Protein AF-A0A955JPD9-F1 (afdb_monomer)

Nearest PDB structures (foldseek):
  2h80-assembly1_A  TM=4.655E-01  e=6.344E+00  Homo sapiens

pLDD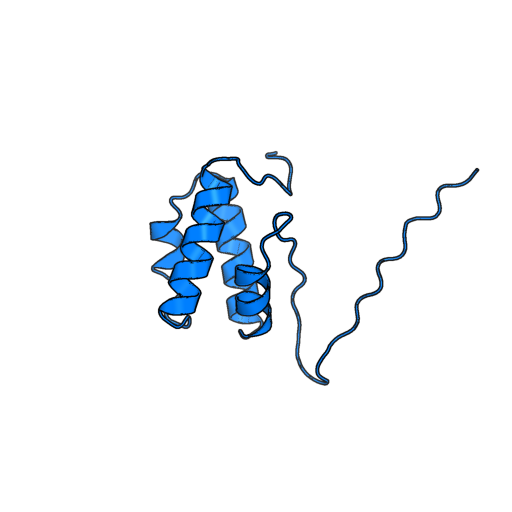T: mean 80.96, std 14.02, range [41.28, 94.62]

Sequence (95 aa):
MTDNPELLYVRARDNGRTYIGAAFCPGDQAIRMVYEDVDADVQLRIGDARRDVQQGADPQAVISDMNRLRHTQRRVLGEYLANIAAGNCLVYPVQ

Secondary structure (DSSP, 8-state):
------------SSTT---------TT-HHHHHHHHHS-HHHHHHHHHHHHHHHTT--HHHHHHT-TTS-HHHHHHHHHHHHHHHTTS--SS---

Structure (mmCIF, N/CA/C/O backbone):
data_AF-A0A955JPD9-F1
#
_entry.id   AF-A0A955JPD9-F1
#
loop_
_atom_site.group_PDB
_atom_site.id
_atom_site.type_symbol
_atom_site.label_atom_id
_atom_site.label_alt_id
_atom_site.label_comp_id
_atom_site.label_asym_id
_atom_site.label_entity_id
_atom_site.label_seq_id
_atom_site.pdbx_PDB_ins_code
_atom_site.Cartn_x
_atom_site.Cartn_y
_atom_site.Cartn_z
_atom_site.occupancy
_atom_site.B_iso_or_equiv
_atom_site.auth_seq_id
_atom_site.auth_comp_id
_atom_site.auth_asym_id
_atom_site.auth_atom_id
_atom_site.pdbx_PDB_model_num
ATOM 1 N N . MET A 1 1 ? -15.675 -32.869 14.895 1.00 41.28 1 MET A N 1
ATOM 2 C CA . MET A 1 1 ? -15.196 -32.545 13.538 1.00 41.28 1 MET A CA 1
ATOM 3 C C . MET A 1 1 ? -13.972 -31.685 13.740 1.00 41.28 1 MET A C 1
ATOM 5 O O . MET A 1 1 ? -14.084 -30.656 14.382 1.00 41.28 1 MET A O 1
ATOM 9 N N . THR A 1 2 ? -12.805 -32.202 13.383 1.00 44.88 2 THR A N 1
ATOM 10 C CA . THR A 1 2 ? -11.513 -31.527 13.528 1.00 44.88 2 THR A CA 1
ATOM 11 C C . THR A 1 2 ? -11.402 -30.418 12.491 1.00 44.88 2 THR A C 1
ATOM 13 O O . THR A 1 2 ? -11.515 -30.703 11.299 1.00 44.88 2 THR A O 1
ATOM 16 N N . ASP A 1 3 ? -11.204 -29.188 12.964 1.00 51.62 3 ASP A N 1
ATOM 17 C CA . ASP A 1 3 ? -10.850 -28.017 12.165 1.00 51.62 3 ASP A CA 1
ATOM 18 C C . ASP A 1 3 ? -9.683 -28.359 11.237 1.00 51.62 3 ASP A C 1
ATOM 20 O O . ASP A 1 3 ? -8.565 -28.633 11.676 1.00 51.62 3 ASP A O 1
ATOM 24 N N . ASN A 1 4 ? -9.960 -28.385 9.938 1.00 50.75 4 ASN A N 1
ATOM 25 C CA . ASN A 1 4 ? -8.923 -28.372 8.922 1.00 50.75 4 ASN A CA 1
ATOM 26 C C . ASN A 1 4 ? -8.396 -26.930 8.907 1.00 50.75 4 ASN A C 1
ATOM 28 O O . ASN A 1 4 ? -9.188 -26.040 8.589 1.00 50.75 4 ASN A O 1
ATOM 32 N N . PRO A 1 5 ? -7.128 -26.647 9.260 1.00 57.41 5 PRO A N 1
ATOM 33 C CA . PRO A 1 5 ? -6.597 -25.308 9.059 1.00 57.41 5 PRO A CA 1
ATOM 34 C C . PRO A 1 5 ? -6.672 -25.024 7.558 1.00 57.41 5 PRO A C 1
ATOM 36 O O . PRO A 1 5 ? -6.091 -25.764 6.762 1.00 57.41 5 PRO A O 1
ATOM 39 N N . GLU A 1 6 ? -7.454 -24.017 7.165 1.00 66.12 6 GLU A N 1
ATOM 40 C CA . GLU A 1 6 ? -7.592 -23.607 5.770 1.00 66.12 6 GLU A CA 1
ATOM 41 C C . GLU A 1 6 ? -6.193 -23.404 5.176 1.00 66.12 6 GLU A C 1
ATOM 43 O O . GLU A 1 6 ? -5.430 -22.531 5.592 1.00 66.12 6 GLU A O 1
ATOM 48 N N . LEU A 1 7 ? -5.811 -24.274 4.241 1.00 65.00 7 LEU A N 1
ATOM 49 C CA . LEU A 1 7 ? -4.502 -24.205 3.609 1.00 65.00 7 LEU A CA 1
ATOM 50 C C . LEU A 1 7 ? -4.453 -22.967 2.707 1.00 65.00 7 LEU A C 1
ATOM 52 O O . LEU A 1 7 ? -5.206 -22.862 1.738 1.00 65.00 7 LEU A O 1
ATOM 56 N N . LEU A 1 8 ? -3.534 -22.044 2.999 1.00 60.88 8 LEU A N 1
ATOM 57 C CA . LEU A 1 8 ? -3.233 -20.915 2.123 1.00 60.88 8 LEU A CA 1
ATOM 58 C C . LEU A 1 8 ? -2.242 -21.351 1.037 1.00 60.88 8 LEU A C 1
ATOM 60 O O . LEU A 1 8 ? -1.078 -21.639 1.318 1.00 60.88 8 LEU A O 1
ATOM 64 N N . TYR A 1 9 ? -2.687 -21.347 -0.218 1.00 60.91 9 TYR A N 1
ATOM 65 C CA . TYR A 1 9 ? -1.824 -21.593 -1.372 1.00 60.91 9 TYR A CA 1
ATOM 66 C C . TYR A 1 9 ? -1.263 -20.277 -1.910 1.00 60.91 9 TYR A C 1
ATOM 68 O O . TYR A 1 9 ? -1.999 -19.438 -2.429 1.00 60.91 9 TYR A O 1
ATOM 76 N N . VAL A 1 10 ? 0.058 -20.115 -1.824 1.00 64.25 10 VAL A N 1
ATOM 77 C CA . VAL A 1 10 ? 0.780 -18.963 -2.377 1.00 64.25 10 VAL A CA 1
ATOM 78 C C . VAL A 1 10 ? 1.540 -19.409 -3.622 1.00 64.25 10 VAL A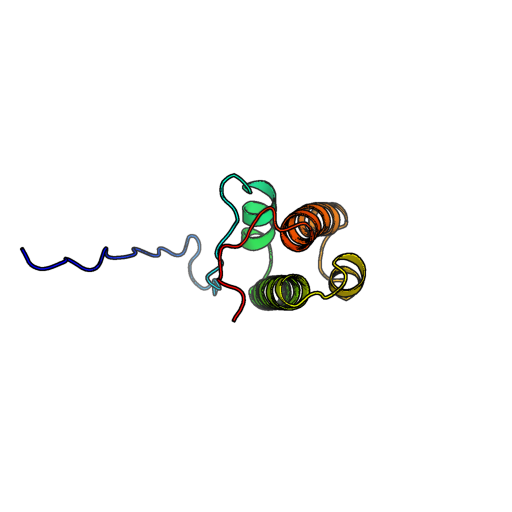 C 1
ATOM 80 O O . VAL A 1 10 ? 2.337 -20.345 -3.569 1.00 64.25 10 VAL A O 1
ATOM 83 N N . ARG A 1 11 ? 1.309 -18.736 -4.754 1.00 64.50 11 ARG A N 1
ATOM 84 C CA . ARG A 1 11 ? 2.042 -18.967 -6.005 1.00 64.50 11 ARG A CA 1
ATOM 85 C C . ARG A 1 11 ? 2.711 -17.672 -6.451 1.00 64.50 11 ARG A C 1
ATOM 87 O O . ARG A 1 11 ? 2.029 -16.676 -6.673 1.00 64.50 11 ARG A O 1
ATOM 94 N N . ALA A 1 12 ? 4.031 -17.708 -6.615 1.00 64.94 12 ALA A N 1
ATOM 95 C CA . ALA A 1 12 ? 4.771 -16.623 -7.250 1.00 64.94 12 ALA A CA 1
ATOM 96 C C . ALA A 1 12 ? 4.373 -16.519 -8.732 1.00 64.94 12 ALA A C 1
ATOM 98 O O . ALA A 1 12 ? 4.270 -17.537 -9.422 1.00 64.94 12 ALA A O 1
ATOM 99 N N . ARG A 1 13 ? 4.123 -15.295 -9.211 1.00 63.72 13 ARG A N 1
ATOM 100 C CA . ARG A 1 13 ? 3.778 -15.042 -10.619 1.00 63.72 13 ARG A CA 1
ATOM 101 C C . ARG A 1 13 ? 5.008 -15.136 -11.522 1.00 63.72 13 ARG A C 1
ATOM 103 O O . ARG A 1 13 ? 4.906 -15.696 -12.609 1.00 63.72 13 ARG A O 1
ATOM 110 N N . ASP A 1 14 ? 6.150 -14.660 -11.029 1.00 69.81 14 ASP A N 1
ATOM 111 C CA . ASP A 1 14 ? 7.413 -14.604 -11.759 1.00 69.81 14 ASP A CA 1
ATOM 112 C C . ASP A 1 14 ? 8.504 -15.407 -11.031 1.00 69.81 14 ASP A C 1
ATOM 114 O O . ASP A 1 14 ? 8.660 -15.319 -9.809 1.00 69.81 14 ASP A O 1
ATOM 118 N N . ASN A 1 15 ? 9.285 -16.186 -11.784 1.00 70.88 15 ASN A N 1
ATOM 119 C CA . ASN A 1 15 ? 10.426 -16.925 -11.240 1.00 70.88 15 ASN A CA 1
ATOM 120 C C . ASN A 1 15 ? 11.564 -15.965 -10.858 1.00 70.88 15 ASN A C 1
ATOM 122 O O . ASN A 1 15 ? 11.857 -15.020 -11.585 1.00 70.88 15 ASN A O 1
ATOM 126 N N . GLY A 1 16 ? 12.241 -16.237 -9.737 1.00 72.62 16 GLY A N 1
ATOM 127 C CA . GLY A 1 16 ? 13.406 -15.460 -9.290 1.00 72.62 16 GLY A CA 1
ATOM 128 C C . GLY A 1 16 ? 13.083 -14.101 -8.658 1.00 72.62 16 GLY A C 1
ATOM 129 O O . GLY A 1 16 ? 14.007 -13.363 -8.325 1.00 72.62 16 GLY A O 1
ATOM 130 N N . ARG A 1 17 ? 11.800 -13.772 -8.460 1.00 72.00 17 ARG A N 1
ATOM 131 C CA . ARG A 1 17 ? 11.365 -12.568 -7.744 1.00 72.00 17 ARG A CA 1
ATOM 132 C C . ARG A 1 17 ? 10.946 -12.918 -6.316 1.00 72.00 17 ARG A C 1
ATOM 134 O O . ARG A 1 17 ? 10.175 -13.852 -6.099 1.00 72.00 17 ARG A O 1
ATOM 141 N N . THR A 1 18 ? 11.435 -12.152 -5.345 1.00 72.25 18 THR A N 1
ATOM 142 C CA . THR A 1 18 ? 10.963 -12.226 -3.957 1.00 72.25 18 THR A CA 1
ATOM 143 C C . THR A 1 18 ? 9.677 -11.420 -3.829 1.00 72.25 18 THR A C 1
ATOM 145 O O . THR A 1 18 ? 9.660 -10.239 -4.171 1.00 72.25 18 THR A O 1
ATOM 148 N N . TYR A 1 19 ? 8.618 -12.049 -3.320 1.00 69.62 19 TYR A N 1
ATOM 149 C CA . TYR A 1 19 ? 7.366 -11.380 -2.973 1.00 69.62 19 TYR A CA 1
ATOM 150 C C . TYR A 1 19 ? 7.218 -11.356 -1.458 1.00 69.62 19 TYR A C 1
ATOM 152 O O . TYR A 1 19 ? 7.355 -12.390 -0.802 1.00 69.62 19 TYR A O 1
ATOM 160 N N . ILE A 1 20 ? 6.921 -10.183 -0.912 1.00 78.38 20 ILE A N 1
ATOM 161 C CA . ILE A 1 20 ? 6.551 -10.031 0.490 1.00 78.38 20 ILE A CA 1
ATOM 162 C C . ILE A 1 20 ? 5.027 -10.134 0.581 1.00 78.38 20 ILE A C 1
ATOM 164 O O . ILE A 1 20 ? 4.304 -9.536 -0.208 1.00 78.38 20 ILE A O 1
ATOM 168 N N . GLY A 1 21 ? 4.518 -10.957 1.496 1.00 77.50 21 GLY A N 1
ATOM 169 C CA . GLY A 1 21 ? 3.076 -11.062 1.710 1.00 77.50 21 GLY A CA 1
ATOM 170 C C . GLY A 1 21 ? 2.524 -9.779 2.333 1.00 77.50 21 GLY A C 1
ATOM 171 O O . GLY A 1 21 ? 3.093 -9.267 3.294 1.00 77.50 21 GLY A O 1
ATOM 172 N N . ALA A 1 22 ? 1.393 -9.292 1.824 1.00 80.44 22 ALA A N 1
ATOM 173 C CA . ALA A 1 22 ? 0.657 -8.177 2.409 1.00 80.44 22 ALA A CA 1
ATOM 174 C C . ALA A 1 22 ? -0.843 -8.478 2.450 1.00 80.44 22 ALA A C 1
ATOM 176 O O . ALA A 1 22 ? -1.404 -9.069 1.527 1.00 80.44 22 ALA A O 1
ATOM 177 N N . ALA A 1 23 ? -1.496 -8.040 3.523 1.00 79.25 23 ALA A N 1
ATOM 178 C CA . ALA A 1 23 ? -2.947 -7.955 3.574 1.00 79.25 23 ALA A CA 1
ATOM 179 C C . ALA A 1 23 ? -3.396 -6.617 2.973 1.00 79.25 23 ALA A C 1
ATOM 181 O O . ALA A 1 23 ? -2.714 -5.610 3.134 1.00 79.25 23 ALA A O 1
ATOM 182 N N . PHE A 1 24 ? -4.571 -6.558 2.362 1.00 83.06 24 PHE A N 1
ATOM 183 C CA . PHE A 1 24 ? -5.170 -5.302 1.902 1.00 83.06 24 PHE A CA 1
ATOM 184 C C . PHE A 1 24 ? -6.574 -5.176 2.476 1.00 83.06 24 PHE A C 1
ATOM 186 O O . PHE A 1 24 ? -7.156 -6.168 2.920 1.00 83.06 24 PHE A O 1
ATOM 193 N N . CYS A 1 25 ? -7.112 -3.961 2.498 1.00 80.00 25 CYS A N 1
ATOM 194 C CA . CYS A 1 25 ? -8.510 -3.784 2.857 1.00 80.00 25 CYS A CA 1
ATOM 195 C C . CYS A 1 25 ? -9.390 -4.438 1.783 1.00 80.00 25 CYS A C 1
ATOM 197 O O . CYS A 1 25 ? -9.009 -4.465 0.604 1.00 80.00 25 CYS A O 1
ATOM 199 N N . PRO A 1 26 ? -10.563 -4.975 2.147 1.00 76.38 26 PRO A N 1
ATOM 200 C CA . PRO A 1 26 ? -11.510 -5.462 1.155 1.00 76.38 26 PRO A CA 1
ATOM 201 C C . PRO A 1 26 ? -11.821 -4.367 0.121 1.00 76.38 26 PRO A C 1
ATOM 203 O O . PRO A 1 26 ? -12.194 -3.259 0.487 1.00 76.38 26 PRO A O 1
ATOM 206 N N . GLY A 1 27 ? -11.657 -4.673 -1.169 1.00 77.19 27 GLY A N 1
ATOM 207 C CA . GLY A 1 27 ? -11.933 -3.736 -2.271 1.00 77.19 27 GLY A CA 1
ATOM 208 C C . GLY A 1 27 ? -10.737 -2.908 -2.762 1.00 77.19 27 GLY A C 1
ATOM 209 O O . GLY A 1 27 ? -10.807 -2.346 -3.854 1.00 77.19 27 GLY A O 1
ATOM 210 N N . ASP A 1 28 ? -9.610 -2.912 -2.050 1.00 84.69 28 ASP A N 1
ATOM 211 C CA . ASP A 1 28 ? -8.439 -2.086 -2.371 1.00 84.69 28 ASP A CA 1
ATOM 212 C C . ASP A 1 28 ? -7.543 -2.698 -3.470 1.00 84.69 28 ASP A C 1
ATOM 214 O O . ASP A 1 28 ? -6.383 -3.064 -3.273 1.00 84.69 28 ASP A O 1
ATOM 218 N N . GLN A 1 29 ? -8.086 -2.798 -4.686 1.00 87.94 29 GLN A N 1
ATOM 219 C CA . GLN A 1 29 ? -7.372 -3.328 -5.858 1.00 87.94 29 GLN A CA 1
ATOM 220 C C . GLN A 1 29 ? -6.247 -2.399 -6.341 1.00 87.94 29 GLN A C 1
ATOM 222 O O . GLN A 1 29 ? -5.217 -2.866 -6.825 1.00 87.94 29 GLN A O 1
ATOM 227 N N . ALA A 1 30 ? -6.417 -1.080 -6.206 1.00 91.56 30 ALA A N 1
ATOM 228 C CA . ALA A 1 30 ? -5.448 -0.107 -6.707 1.00 91.56 30 ALA A CA 1
ATOM 229 C C . ALA A 1 30 ? -4.094 -0.217 -5.991 1.00 91.56 30 ALA A C 1
ATOM 231 O O . ALA A 1 30 ? -3.056 -0.303 -6.646 1.00 91.56 30 ALA A O 1
ATOM 232 N N . ILE A 1 31 ? -4.096 -0.273 -4.655 1.00 92.56 31 ILE A N 1
ATOM 233 C CA . ILE A 1 31 ? -2.865 -0.436 -3.870 1.00 92.56 31 ILE A CA 1
ATOM 234 C C . ILE A 1 31 ? -2.239 -1.814 -4.078 1.00 92.56 31 ILE A C 1
ATOM 236 O O . ILE A 1 31 ? -1.017 -1.911 -4.145 1.00 92.56 31 ILE A O 1
ATOM 240 N N . ARG A 1 32 ? -3.048 -2.863 -4.272 1.00 90.62 32 ARG A N 1
ATOM 241 C CA . ARG A 1 32 ? -2.537 -4.193 -4.613 1.00 90.62 32 ARG A CA 1
ATOM 242 C C . ARG A 1 32 ? -1.715 -4.154 -5.901 1.00 90.62 32 ARG A C 1
ATOM 244 O O . ARG A 1 32 ? -0.598 -4.659 -5.919 1.00 90.62 32 ARG A O 1
ATOM 251 N N . MET A 1 33 ? -2.226 -3.505 -6.949 1.00 91.06 33 MET A N 1
ATOM 252 C CA . MET A 1 33 ? -1.480 -3.343 -8.202 1.00 91.06 33 MET A CA 1
ATOM 253 C C . MET A 1 33 ? -0.181 -2.557 -8.002 1.00 91.06 33 MET A C 1
ATOM 255 O O . MET A 1 33 ? 0.846 -2.928 -8.560 1.00 91.06 33 MET A O 1
ATOM 259 N N . VAL A 1 34 ? -0.200 -1.494 -7.188 1.00 92.50 34 VAL A N 1
ATOM 260 C CA . VAL A 1 34 ? 1.021 -0.743 -6.849 1.00 92.50 34 VAL A CA 1
ATOM 261 C C . VAL A 1 34 ? 2.033 -1.637 -6.132 1.00 92.50 34 VAL A C 1
ATOM 263 O O . VAL A 1 34 ? 3.205 -1.623 -6.488 1.00 92.50 34 VAL A O 1
ATOM 266 N N . TYR A 1 35 ? 1.586 -2.426 -5.156 1.00 91.25 35 TYR A N 1
ATOM 267 C CA . TYR A 1 35 ? 2.433 -3.315 -4.365 1.00 91.25 35 TYR A CA 1
ATOM 268 C C . TYR A 1 35 ? 3.082 -4.421 -5.214 1.00 91.25 35 TYR A C 1
ATOM 270 O O . TYR A 1 35 ? 4.260 -4.735 -5.046 1.00 91.25 35 TYR A O 1
ATOM 278 N N . GLU A 1 36 ? 2.331 -4.992 -6.157 1.00 88.50 36 GLU A N 1
ATOM 279 C CA . GLU A 1 36 ? 2.827 -6.016 -7.085 1.00 88.50 36 GLU A CA 1
ATOM 280 C C . GLU A 1 36 ? 3.798 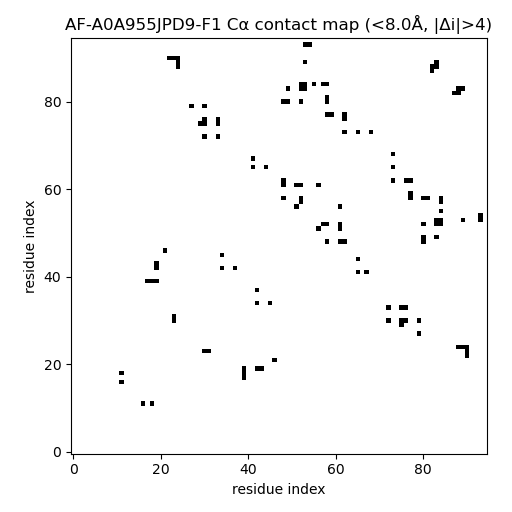-5.446 -8.146 1.00 88.50 36 GLU A C 1
ATOM 282 O O . GLU A 1 36 ? 4.659 -6.174 -8.644 1.00 88.50 36 GLU A O 1
ATOM 287 N N . ASP A 1 37 ? 3.707 -4.151 -8.473 1.00 89.94 37 ASP A N 1
ATOM 288 C CA . ASP A 1 37 ? 4.568 -3.476 -9.462 1.00 89.94 37 ASP A CA 1
ATOM 289 C C . ASP A 1 37 ? 5.944 -3.069 -8.901 1.00 89.94 37 ASP A C 1
ATOM 291 O O . ASP A 1 37 ? 6.884 -2.863 -9.664 1.00 89.94 37 ASP A O 1
ATOM 295 N N . VAL A 1 38 ? 6.098 -2.972 -7.577 1.00 89.38 38 VAL A N 1
ATOM 296 C CA . VAL A 1 38 ? 7.335 -2.492 -6.934 1.00 89.38 38 VAL A CA 1
ATOM 297 C C . VAL A 1 38 ? 8.262 -3.621 -6.466 1.00 89.38 38 VAL A C 1
ATOM 299 O O . VAL A 1 38 ? 7.873 -4.787 -6.359 1.00 89.38 38 VAL A O 1
ATOM 302 N N . ASP A 1 39 ? 9.519 -3.273 -6.192 1.00 88.94 39 ASP A N 1
ATOM 303 C CA . ASP A 1 39 ? 10.526 -4.195 -5.661 1.00 88.94 39 ASP A CA 1
ATOM 304 C C . ASP A 1 39 ? 10.256 -4.567 -4.196 1.00 88.94 39 ASP A C 1
ATOM 306 O O . ASP A 1 39 ? 9.609 -3.825 -3.453 1.00 88.94 39 ASP A O 1
ATOM 310 N N . ALA A 1 40 ? 10.807 -5.701 -3.755 1.00 87.00 40 ALA A N 1
ATOM 311 C CA . ALA A 1 40 ? 10.593 -6.244 -2.412 1.00 87.00 40 ALA A CA 1
ATOM 312 C C . ALA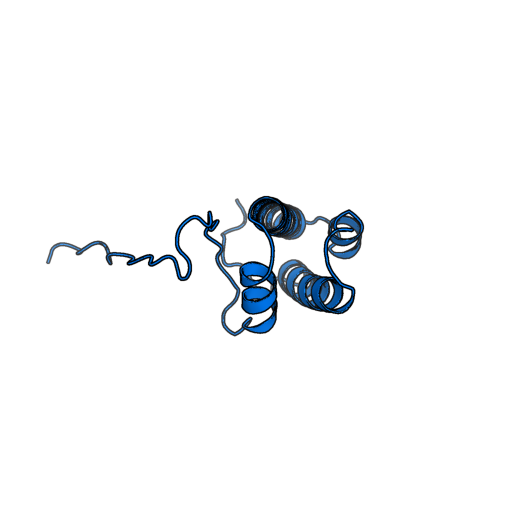 A 1 40 ? 10.982 -5.275 -1.275 1.00 87.00 40 ALA A C 1
ATOM 314 O O . ALA A 1 40 ? 10.347 -5.270 -0.224 1.00 87.00 40 ALA A O 1
ATOM 315 N N . ASP A 1 41 ? 11.992 -4.423 -1.466 1.00 88.81 41 ASP A N 1
ATOM 316 C CA . ASP A 1 41 ? 12.375 -3.441 -0.446 1.00 88.81 41 ASP A CA 1
ATOM 317 C C . ASP A 1 41 ? 11.330 -2.321 -0.303 1.00 88.81 41 ASP A C 1
ATOM 319 O O . ASP A 1 41 ? 11.051 -1.857 0.802 1.00 88.81 41 ASP A O 1
ATOM 323 N N . VAL A 1 42 ? 10.694 -1.929 -1.409 1.00 90.75 42 VAL A N 1
ATOM 324 C CA . VAL A 1 42 ? 9.591 -0.963 -1.404 1.00 90.75 42 VAL A CA 1
ATOM 325 C C . VAL A 1 42 ? 8.333 -1.606 -0.820 1.00 90.75 42 VAL A C 1
ATOM 327 O O . VAL A 1 42 ? 7.613 -0.957 -0.067 1.00 90.75 42 VAL A O 1
ATOM 330 N N . GLN A 1 43 ? 8.099 -2.893 -1.093 1.00 91.06 43 GLN A N 1
ATOM 331 C CA . GLN A 1 43 ? 7.020 -3.673 -0.477 1.00 91.06 43 GLN A CA 1
ATOM 332 C C . GLN A 1 43 ? 7.122 -3.696 1.055 1.00 91.06 43 GLN A C 1
ATOM 334 O O . GLN A 1 43 ? 6.112 -3.503 1.734 1.00 91.06 43 GLN A O 1
ATOM 339 N N . LEU A 1 44 ? 8.330 -3.880 1.603 1.00 90.00 44 LEU A N 1
ATOM 340 C CA . LEU A 1 44 ? 8.566 -3.807 3.050 1.00 90.00 44 LEU A CA 1
ATOM 341 C C . LEU A 1 44 ? 8.236 -2.418 3.601 1.00 90.00 44 LEU A C 1
ATOM 343 O O . LEU A 1 44 ? 7.464 -2.315 4.548 1.00 90.00 44 LEU A O 1
ATOM 347 N N . ARG A 1 45 ? 8.716 -1.353 2.947 1.00 91.75 45 ARG A N 1
ATOM 348 C CA . ARG A 1 45 ? 8.431 0.033 3.357 1.00 91.75 45 ARG A CA 1
ATOM 349 C C . ARG A 1 45 ? 6.943 0.375 3.324 1.00 91.75 45 ARG A C 1
ATOM 351 O O . ARG A 1 45 ? 6.471 1.094 4.195 1.00 91.75 45 ARG A O 1
ATOM 358 N N . ILE A 1 46 ? 6.191 -0.133 2.344 1.00 92.06 46 ILE A N 1
ATOM 359 C CA . ILE A 1 46 ? 4.725 0.017 2.310 1.00 92.06 46 ILE A CA 1
ATOM 360 C C . ILE A 1 46 ? 4.088 -0.682 3.520 1.00 92.06 46 ILE A C 1
ATOM 362 O O . ILE A 1 46 ? 3.162 -0.143 4.126 1.00 92.06 46 ILE A O 1
ATOM 366 N N . GLY A 1 47 ? 4.590 -1.865 3.884 1.00 89.81 47 GLY A N 1
ATOM 367 C CA . GLY A 1 47 ? 4.157 -2.591 5.078 1.00 89.81 47 GLY A CA 1
ATOM 368 C C . GLY A 1 47 ? 4.449 -1.839 6.379 1.00 89.81 47 GLY A C 1
ATOM 369 O O . GLY A 1 47 ? 3.572 -1.766 7.241 1.00 89.81 47 GLY A O 1
ATOM 370 N N . ASP A 1 48 ? 5.638 -1.250 6.500 1.00 90.69 48 ASP A N 1
ATOM 371 C CA . ASP A 1 48 ? 6.027 -0.435 7.655 1.00 90.69 48 ASP A CA 1
ATOM 372 C C . ASP A 1 48 ? 5.174 0.833 7.742 1.00 90.69 48 ASP A C 1
ATOM 374 O O . ASP A 1 48 ? 4.550 1.076 8.769 1.00 90.69 48 ASP A O 1
ATOM 378 N N . ALA A 1 49 ? 5.005 1.562 6.634 1.00 92.00 49 ALA A N 1
ATOM 379 C CA . ALA A 1 49 ? 4.176 2.765 6.615 1.00 92.00 49 ALA A CA 1
ATOM 380 C C . ALA A 1 49 ? 2.721 2.489 6.999 1.00 92.00 49 ALA A C 1
ATOM 382 O O . ALA A 1 49 ? 2.098 3.269 7.714 1.00 92.00 49 ALA A O 1
ATOM 383 N N . ARG A 1 50 ? 2.172 1.349 6.570 1.00 90.75 50 ARG A N 1
ATOM 384 C CA . ARG A 1 50 ? 0.867 0.903 7.052 1.00 90.75 50 ARG A CA 1
ATOM 385 C C . ARG A 1 50 ? 0.865 0.719 8.567 1.00 90.75 50 ARG A C 1
ATOM 387 O O . ARG A 1 50 ? -0.074 1.179 9.210 1.00 90.75 50 ARG A O 1
ATOM 394 N N . ARG A 1 51 ? 1.847 -0.000 9.116 1.00 89.00 51 ARG A N 1
ATOM 395 C CA . ARG A 1 51 ? 1.929 -0.282 10.556 1.00 89.00 51 ARG A CA 1
ATOM 396 C C . ARG A 1 51 ? 2.016 1.014 11.356 1.00 89.00 51 ARG A C 1
ATOM 398 O O . ARG A 1 51 ? 1.277 1.163 12.323 1.00 89.00 51 ARG A O 1
ATOM 405 N N . ASP A 1 52 ? 2.842 1.950 10.909 1.00 90.69 52 ASP A N 1
ATOM 406 C CA . ASP A 1 52 ? 3.016 3.251 11.551 1.00 90.69 52 ASP A CA 1
ATOM 407 C C . ASP A 1 52 ? 1.700 4.039 11.556 1.00 90.69 52 ASP A C 1
ATOM 409 O O . ASP A 1 52 ? 1.276 4.547 12.593 1.00 90.69 52 ASP A O 1
ATOM 413 N N . VAL A 1 53 ? 0.985 4.077 10.425 1.00 91.50 53 VAL A N 1
ATOM 414 C CA . VAL A 1 53 ? -0.326 4.742 10.337 1.00 91.50 53 VAL A CA 1
ATOM 415 C C . VAL A 1 53 ? -1.376 4.057 11.213 1.00 91.50 53 VAL A C 1
ATOM 417 O O . VAL A 1 53 ? -2.165 4.736 11.865 1.00 91.50 53 VAL A O 1
ATOM 420 N N . GLN A 1 54 ? -1.373 2.723 11.298 1.00 87.75 54 GLN A N 1
ATOM 421 C CA . GLN A 1 54 ? -2.244 1.989 12.229 1.00 87.75 54 GLN A CA 1
ATOM 422 C C . GLN A 1 54 ? -1.952 2.326 13.698 1.00 87.75 54 GLN A C 1
ATOM 424 O O . GLN A 1 54 ? -2.852 2.236 14.528 1.00 87.75 54 GLN A O 1
ATOM 429 N N . GLN A 1 55 ? -0.719 2.727 14.013 1.00 89.00 55 GLN A N 1
ATOM 430 C CA . GLN A 1 55 ? -0.295 3.185 15.338 1.00 89.00 55 GLN A CA 1
ATOM 431 C C . GLN A 1 55 ? -0.488 4.699 15.547 1.00 89.00 55 GLN A C 1
ATOM 433 O O . GLN A 1 55 ? -0.145 5.216 16.609 1.00 89.00 55 GLN A O 1
ATOM 438 N N . GLY A 1 56 ? -1.064 5.410 14.571 1.00 90.56 56 GLY A N 1
ATOM 439 C CA . GLY A 1 56 ? -1.407 6.830 14.674 1.00 90.56 56 GLY A CA 1
ATOM 440 C C . GLY A 1 56 ? -0.424 7.796 14.011 1.00 90.56 56 GLY A C 1
ATOM 441 O O . GLY A 1 56 ? -0.545 9.003 14.220 1.00 90.56 56 GLY A O 1
ATOM 442 N N . ALA A 1 57 ? 0.536 7.314 13.216 1.00 92.69 57 ALA A N 1
ATOM 443 C CA . ALA A 1 57 ? 1.378 8.194 12.408 1.00 92.69 57 ALA A CA 1
ATOM 444 C C . ALA A 1 57 ? 0.565 8.907 11.312 1.00 92.69 57 ALA A C 1
ATOM 446 O O . ALA A 1 57 ? -0.384 8.350 10.758 1.00 92.69 57 ALA A O 1
ATOM 447 N N . ASP A 1 58 ? 0.970 10.132 10.964 1.00 92.31 58 ASP A N 1
ATOM 448 C CA . ASP A 1 58 ? 0.371 10.892 9.862 1.00 92.31 58 ASP A CA 1
ATOM 449 C C . ASP A 1 58 ? 0.708 10.241 8.504 1.00 92.31 58 ASP A C 1
ATOM 451 O O . ASP A 1 58 ? 1.888 10.198 8.139 1.00 92.31 58 ASP A O 1
ATOM 455 N N . PRO A 1 59 ? -0.294 9.805 7.711 1.00 91.88 59 PRO A N 1
ATOM 456 C CA . PRO A 1 59 ? -0.098 9.235 6.379 1.00 91.88 59 PRO A CA 1
ATOM 457 C C . PRO A 1 59 ? 0.807 10.049 5.449 1.00 91.88 59 PRO A C 1
ATOM 459 O O . PRO A 1 59 ? 1.573 9.465 4.681 1.00 91.88 59 PRO A O 1
ATOM 462 N N . GLN A 1 60 ? 0.724 11.383 5.483 1.00 89.94 60 GLN A N 1
ATOM 463 C CA . GLN A 1 60 ? 1.503 12.222 4.566 1.00 89.94 60 GLN A CA 1
ATOM 464 C C . GLN A 1 60 ? 2.991 12.222 4.917 1.00 89.94 60 GLN A C 1
ATOM 466 O O . GLN A 1 60 ? 3.831 12.160 4.016 1.00 89.94 60 GLN A O 1
ATOM 471 N N . ALA A 1 61 ? 3.313 12.216 6.211 1.00 89.12 61 ALA A N 1
ATOM 472 C CA . ALA A 1 61 ? 4.687 12.132 6.690 1.00 89.12 61 ALA A CA 1
ATOM 473 C C . ALA A 1 61 ? 5.346 10.794 6.314 1.00 89.12 61 ALA A C 1
ATOM 475 O O . ALA A 1 61 ? 6.498 10.766 5.898 1.00 89.12 61 ALA A O 1
ATOM 476 N N . VAL A 1 62 ? 4.617 9.676 6.376 1.00 90.12 62 VAL A N 1
ATOM 477 C CA . VAL A 1 62 ? 5.202 8.358 6.053 1.00 90.12 62 VAL A CA 1
ATOM 478 C C . VAL A 1 62 ? 5.425 8.159 4.549 1.00 90.12 62 VAL A C 1
ATOM 480 O O . VAL A 1 62 ? 6.299 7.399 4.131 1.00 90.12 62 VAL A O 1
ATOM 483 N N . ILE A 1 63 ? 4.661 8.857 3.703 1.00 89.00 63 ILE A N 1
ATOM 484 C CA . ILE A 1 63 ? 4.798 8.778 2.240 1.00 89.00 63 ILE A CA 1
ATOM 485 C C . ILE A 1 63 ? 5.926 9.665 1.717 1.00 89.00 63 ILE A C 1
ATOM 487 O O . ILE A 1 63 ? 6.512 9.333 0.678 1.00 89.00 63 ILE A O 1
ATOM 491 N N . SER A 1 64 ? 6.254 10.773 2.394 1.00 80.94 64 SER A N 1
ATOM 492 C CA . SER A 1 64 ? 7.313 11.682 1.932 1.00 80.94 64 SER A CA 1
ATOM 493 C C . SER A 1 64 ? 8.671 10.991 1.798 1.00 80.94 64 SER A C 1
ATOM 495 O O . SER A 1 64 ? 9.468 11.370 0.941 1.00 80.94 64 SER A O 1
ATOM 497 N N . ASP A 1 65 ? 8.884 9.907 2.542 1.00 76.69 65 ASP A N 1
ATOM 498 C CA . ASP A 1 65 ? 10.126 9.131 2.532 1.00 76.69 65 ASP A CA 1
ATOM 499 C C . ASP A 1 65 ? 10.185 8.081 1.398 1.00 76.69 65 ASP A C 1
ATOM 501 O O . ASP A 1 65 ? 11.205 7.414 1.182 1.00 76.69 65 ASP A O 1
ATOM 505 N N . MET A 1 66 ? 9.119 7.951 0.597 1.00 83.88 66 MET A N 1
ATOM 506 C CA . MET A 1 66 ? 8.992 6.955 -0.476 1.00 83.88 66 MET A CA 1
ATOM 507 C C . MET A 1 66 ? 9.328 7.500 -1.870 1.00 83.88 66 MET A C 1
ATOM 509 O O . MET A 1 66 ? 8.557 7.377 -2.825 1.00 83.88 66 MET A O 1
ATOM 513 N N . ASN A 1 67 ? 10.530 8.054 -2.023 1.00 82.94 67 ASN A N 1
ATOM 514 C CA . ASN A 1 67 ? 10.983 8.683 -3.275 1.00 82.94 67 ASN A CA 1
ATOM 515 C C . ASN A 1 67 ? 11.101 7.731 -4.482 1.00 82.94 67 ASN A C 1
ATOM 517 O O . ASN A 1 67 ? 11.153 8.190 -5.621 1.00 82.94 67 ASN A O 1
ATOM 521 N N . ARG A 1 68 ? 11.116 6.410 -4.256 1.00 87.12 68 ARG A N 1
ATOM 522 C CA . ARG A 1 68 ? 11.151 5.394 -5.324 1.00 87.12 68 ARG A CA 1
ATOM 523 C C . ARG A 1 68 ? 9.798 5.180 -6.014 1.00 87.12 68 ARG A C 1
ATOM 525 O O . ARG A 1 68 ? 9.752 4.548 -7.064 1.00 87.12 68 ARG A O 1
ATOM 532 N N . LEU A 1 69 ? 8.706 5.691 -5.444 1.00 90.94 69 LEU A N 1
ATOM 533 C CA . LEU A 1 69 ? 7.371 5.565 -6.018 1.00 90.94 69 LEU A CA 1
ATOM 534 C C . LEU A 1 69 ? 7.093 6.673 -7.042 1.00 90.94 69 LEU A C 1
ATOM 536 O O . LEU A 1 69 ? 7.304 7.867 -6.796 1.0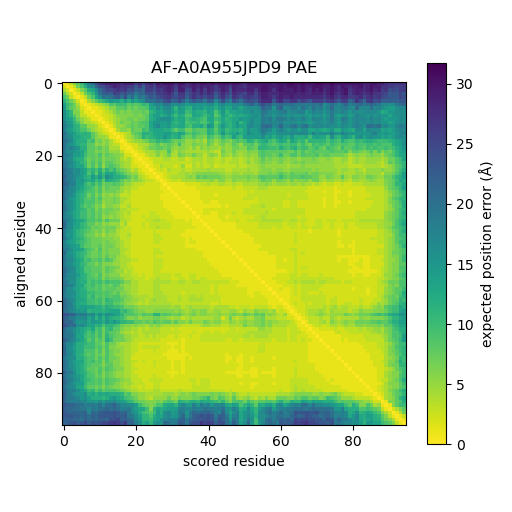0 90.94 69 LEU A O 1
ATOM 540 N N . ARG A 1 70 ? 6.509 6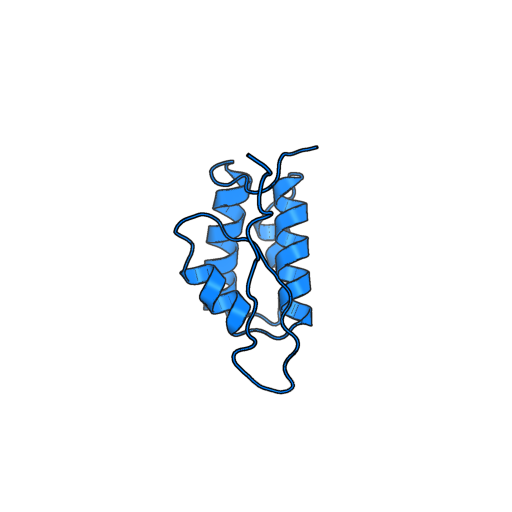.289 -8.182 1.00 93.25 70 ARG A N 1
ATOM 541 C CA . ARG A 1 70 ? 5.961 7.238 -9.161 1.00 93.25 70 ARG A CA 1
ATOM 542 C C . ARG A 1 70 ? 4.861 8.080 -8.512 1.00 93.25 70 ARG A C 1
ATOM 544 O O . ARG A 1 70 ? 4.218 7.660 -7.552 1.00 93.25 70 ARG A O 1
ATOM 551 N N . HIS A 1 71 ? 4.600 9.269 -9.056 1.00 91.06 71 HIS A N 1
ATOM 552 C CA . HIS A 1 71 ? 3.591 10.183 -8.504 1.00 91.06 71 HIS A CA 1
ATOM 553 C C . HIS A 1 71 ? 2.209 9.518 -8.345 1.00 91.06 71 HIS A C 1
ATOM 555 O O . HIS A 1 71 ? 1.582 9.622 -7.295 1.00 91.06 71 HIS A O 1
ATOM 561 N N . THR A 1 72 ? 1.774 8.752 -9.347 1.00 92.94 72 THR A N 1
ATOM 562 C CA . THR A 1 72 ? 0.504 8.013 -9.303 1.00 92.94 72 THR A CA 1
ATOM 563 C C . THR A 1 72 ? 0.482 6.925 -8.229 1.00 92.94 72 THR A C 1
ATOM 565 O O . THR A 1 72 ? -0.533 6.765 -7.559 1.00 92.94 72 THR A O 1
ATOM 568 N N . GLN A 1 73 ? 1.596 6.219 -8.021 1.00 94.62 73 GLN A N 1
ATOM 569 C CA . GLN A 1 73 ? 1.729 5.203 -6.972 1.00 94.62 73 GLN A CA 1
ATOM 570 C C . GLN A 1 73 ? 1.682 5.836 -5.576 1.00 94.62 73 GLN A C 1
ATOM 572 O O . GLN A 1 73 ? 0.994 5.318 -4.702 1.00 94.62 73 GLN A O 1
ATOM 577 N N . ARG A 1 74 ? 2.341 6.990 -5.382 1.00 93.88 74 ARG A N 1
ATOM 578 C CA . ARG A 1 74 ? 2.272 7.751 -4.121 1.00 93.88 74 ARG A CA 1
ATOM 579 C C . ARG A 1 74 ? 0.860 8.224 -3.810 1.00 93.88 74 ARG A C 1
ATOM 581 O O . ARG A 1 74 ? 0.439 8.112 -2.667 1.00 93.88 74 ARG A O 1
ATOM 588 N N . ARG A 1 75 ? 0.113 8.695 -4.816 1.00 93.44 75 ARG A N 1
ATOM 589 C CA . ARG A 1 75 ? -1.294 9.085 -4.638 1.00 93.44 75 ARG A CA 1
ATOM 590 C C . ARG A 1 75 ? -2.145 7.907 -4.155 1.00 93.44 75 ARG A C 1
ATOM 592 O O . ARG A 1 75 ? -2.852 8.043 -3.166 1.00 93.44 75 ARG A O 1
ATOM 599 N N . VAL A 1 76 ? -2.033 6.753 -4.817 1.00 94.19 76 VAL A N 1
ATOM 600 C CA . VAL A 1 76 ? -2.774 5.535 -4.441 1.00 94.19 76 VAL A CA 1
ATOM 601 C C . VAL A 1 76 ? -2.400 5.063 -3.033 1.00 94.19 76 VAL A C 1
ATOM 603 O O . VAL A 1 76 ? -3.281 4.717 -2.252 1.00 94.19 76 VAL A O 1
ATOM 606 N N . LEU A 1 77 ? -1.111 5.085 -2.683 1.00 93.50 77 LEU A N 1
ATOM 607 C CA . LEU A 1 77 ? -0.661 4.776 -1.326 1.00 93.50 77 LEU A CA 1
ATOM 608 C C . LEU A 1 77 ? -1.207 5.780 -0.296 1.00 93.50 77 LEU A C 1
ATOM 610 O O . LEU A 1 77 ? -1.618 5.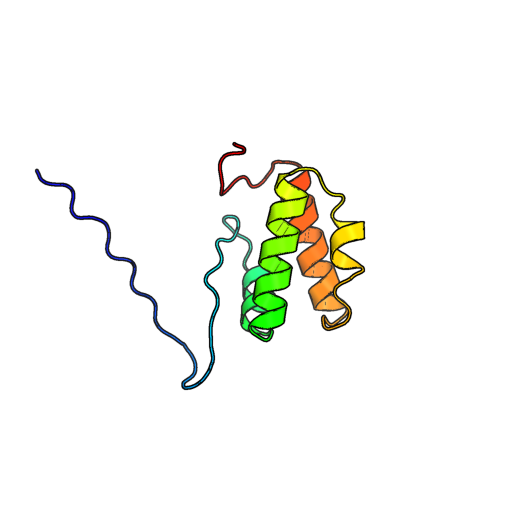372 0.783 1.00 93.50 77 LEU A O 1
ATOM 614 N N . GLY A 1 78 ? -1.267 7.067 -0.638 1.00 93.50 78 GLY A N 1
ATOM 615 C CA . GLY A 1 78 ? -1.867 8.119 0.191 1.00 93.50 78 GLY A CA 1
ATOM 616 C C . GLY A 1 78 ? -3.327 7.879 0.509 1.00 93.50 78 GLY A C 1
ATOM 617 O O . GLY A 1 78 ? -3.712 7.927 1.673 1.00 93.50 78 GLY A O 1
ATOM 618 N N . GLU A 1 79 ? -4.124 7.572 -0.508 1.00 92.12 79 GLU A N 1
ATOM 619 C CA . GLU A 1 79 ? -5.544 7.247 -0.347 1.00 92.12 79 GLU A CA 1
ATOM 620 C C . GLU A 1 79 ? -5.731 6.005 0.534 1.00 92.12 79 GLU A C 1
ATOM 622 O O . GLU A 1 79 ? -6.555 6.003 1.449 1.00 92.12 79 GLU A O 1
ATOM 627 N N . TYR A 1 80 ? -4.904 4.980 0.318 1.00 92.19 80 TYR A N 1
ATOM 628 C CA . TYR A 1 80 ? -4.899 3.764 1.126 1.00 92.19 80 TYR A CA 1
ATOM 629 C C . TYR A 1 80 ? -4.573 4.029 2.605 1.00 92.19 80 TYR A C 1
ATOM 631 O O . TYR A 1 80 ? -5.313 3.607 3.494 1.00 92.19 80 TYR A O 1
ATOM 639 N N . LEU A 1 81 ? -3.487 4.754 2.885 1.00 92.50 81 LEU A N 1
ATOM 640 C CA . LEU A 1 81 ? -3.079 5.068 4.255 1.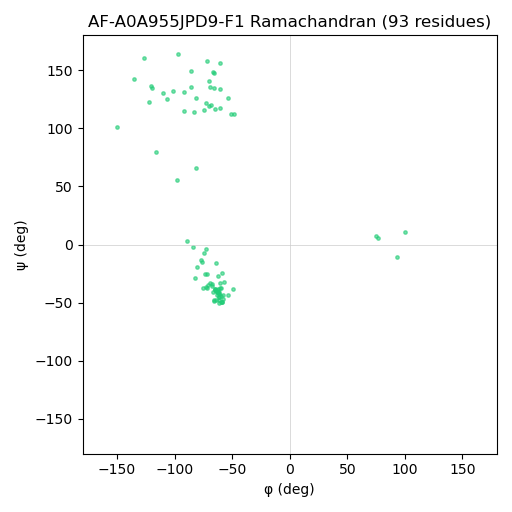00 92.50 81 LEU A CA 1
ATOM 641 C C . LEU A 1 81 ? -4.070 6.017 4.945 1.00 92.50 81 LEU A C 1
ATOM 643 O O . LEU A 1 81 ? -4.359 5.834 6.124 1.00 92.50 81 LEU A O 1
ATOM 647 N N . ALA A 1 82 ? -4.660 6.973 4.225 1.00 91.50 82 ALA A N 1
ATOM 648 C CA . ALA A 1 82 ? -5.712 7.830 4.769 1.00 91.50 82 ALA A CA 1
ATOM 649 C C . ALA A 1 82 ? -6.954 7.024 5.188 1.00 91.50 82 ALA A C 1
ATOM 651 O O . ALA A 1 82 ? -7.510 7.266 6.260 1.00 91.50 82 ALA A O 1
ATOM 652 N N . ASN A 1 83 ? -7.353 6.021 4.396 1.00 89.75 83 ASN A N 1
ATOM 653 C CA . ASN A 1 83 ? -8.451 5.118 4.756 1.00 89.75 83 ASN A CA 1
ATOM 654 C C . ASN A 1 83 ? -8.154 4.311 6.029 1.00 89.75 83 ASN A C 1
ATOM 656 O O . ASN A 1 83 ? -9.051 4.106 6.849 1.00 89.75 83 ASN A O 1
ATOM 660 N N . ILE A 1 84 ? -6.906 3.873 6.210 1.00 89.56 84 ILE A N 1
ATOM 661 C CA . ILE A 1 84 ? -6.465 3.196 7.436 1.00 89.56 84 ILE A CA 1
ATOM 662 C C . ILE A 1 84 ? -6.512 4.152 8.632 1.00 89.56 84 ILE A C 1
ATOM 664 O O . ILE A 1 84 ? -7.087 3.795 9.658 1.00 89.56 84 ILE A O 1
ATOM 668 N N . ALA A 1 85 ? -5.961 5.363 8.499 1.00 89.75 85 ALA A N 1
ATOM 669 C CA . ALA A 1 85 ? -5.940 6.367 9.567 1.00 89.75 85 ALA A CA 1
ATOM 670 C C . ALA A 1 85 ? -7.353 6.779 10.014 1.00 89.75 85 ALA A C 1
ATOM 672 O O . ALA A 1 85 ? -7.588 7.040 11.190 1.00 89.75 85 ALA A O 1
ATOM 673 N N . ALA A 1 86 ? -8.312 6.785 9.085 1.00 89.00 86 ALA A N 1
ATOM 674 C CA . ALA A 1 86 ? -9.723 7.033 9.371 1.00 89.00 86 ALA A CA 1
ATOM 675 C C . ALA A 1 86 ? -10.428 5.866 10.096 1.00 89.00 86 ALA A C 1
ATOM 677 O O . ALA A 1 86 ? -11.608 5.975 10.418 1.00 89.00 86 ALA A O 1
ATOM 678 N N . GLY A 1 87 ? -9.746 4.738 10.328 1.00 84.88 87 GLY A N 1
ATOM 679 C CA . GLY A 1 87 ? -10.321 3.553 10.970 1.00 84.88 87 GLY A CA 1
ATOM 680 C C . GLY A 1 87 ? -11.253 2.740 10.067 1.00 84.88 87 GLY A C 1
ATOM 681 O O . GLY A 1 87 ? -11.857 1.772 10.523 1.00 84.88 87 GLY A O 1
ATOM 682 N N . ASN A 1 88 ? -11.341 3.071 8.774 1.00 82.00 88 ASN A N 1
ATOM 683 C CA . ASN A 1 88 ? -12.205 2.371 7.815 1.00 82.00 88 ASN A CA 1
ATOM 684 C C . ASN A 1 88 ? -11.650 0.995 7.414 1.00 82.00 88 ASN A C 1
ATOM 686 O O . ASN A 1 88 ? -12.311 0.231 6.711 1.00 82.00 88 ASN A O 1
ATOM 690 N N . CYS A 1 89 ? -10.425 0.677 7.839 1.00 73.25 89 CYS A N 1
ATOM 691 C CA . CYS A 1 89 ? -9.775 -0.588 7.557 1.00 73.25 89 CYS A CA 1
ATOM 692 C C . CYS A 1 89 ? -8.808 -1.011 8.670 1.00 73.25 89 CYS A C 1
ATOM 694 O O . CYS A 1 89 ? -7.650 -0.593 8.724 1.00 73.25 89 CYS A O 1
ATOM 696 N N . LEU A 1 90 ? -9.272 -1.929 9.516 1.00 62.59 90 LEU A N 1
ATOM 697 C CA . LEU A 1 90 ? -8.485 -2.560 10.572 1.00 62.59 90 LEU A CA 1
ATOM 698 C C . LEU A 1 90 ? -8.369 -4.060 10.279 1.00 62.59 90 LEU A C 1
ATOM 700 O O . LEU A 1 90 ? -9.109 -4.873 10.817 1.00 62.59 90 LEU A O 1
ATOM 704 N N . VAL A 1 91 ? -7.458 -4.444 9.379 1.00 58.84 91 VAL A N 1
ATOM 705 C CA . VAL A 1 91 ? -7.185 -5.880 9.121 1.00 58.84 91 VAL A CA 1
ATOM 706 C C . VAL A 1 91 ? -6.341 -6.502 10.243 1.00 58.84 91 VAL A C 1
ATOM 708 O O . VAL A 1 91 ? -6.281 -7.719 10.364 1.00 58.84 91 VAL A O 1
ATOM 711 N N . TYR A 1 92 ? -5.724 -5.676 11.093 1.00 51.03 92 TYR A N 1
ATOM 712 C CA . TYR A 1 92 ? -5.051 -6.118 12.312 1.00 51.03 92 TYR A CA 1
ATOM 713 C C . TYR A 1 92 ? -5.715 -5.453 13.522 1.00 51.03 92 TYR A C 1
ATOM 715 O O . TYR A 1 92 ? -5.977 -4.249 13.454 1.00 51.03 92 TYR A O 1
ATOM 723 N N . PRO A 1 93 ? -6.000 -6.194 14.609 1.00 46.38 93 PRO A N 1
ATOM 724 C CA . PRO A 1 93 ? -6.412 -5.578 15.861 1.00 46.38 93 PRO A CA 1
ATOM 725 C C . PRO A 1 93 ? -5.294 -4.654 16.355 1.00 46.38 93 PRO A C 1
ATOM 727 O O . PRO A 1 93 ? -4.121 -5.031 16.344 1.00 46.38 93 PRO A O 1
ATOM 730 N N . VAL A 1 94 ? -5.670 -3.443 16.764 1.00 50.88 94 VAL A N 1
ATOM 731 C CA . VAL A 1 94 ? -4.784 -2.538 17.504 1.00 50.88 94 VAL A CA 1
ATOM 732 C C . VAL A 1 94 ? -4.512 -3.225 18.847 1.00 50.88 94 VAL A C 1
ATOM 734 O O . VAL A 1 94 ? -5.469 -3.530 19.560 1.00 50.88 94 VAL A O 1
ATOM 737 N N . GLN A 1 95 ? -3.253 -3.583 19.120 1.00 49.06 95 GLN A N 1
ATOM 738 C CA . GLN A 1 95 ? -2.844 -4.183 20.398 1.00 49.06 95 GLN A CA 1
ATOM 739 C C . GLN A 1 95 ? -2.719 -3.119 21.483 1.00 49.06 95 GLN A C 1
ATOM 741 O O . GLN A 1 95 ? -2.217 -2.020 21.157 1.00 49.06 95 GLN A O 1
#

Radius of gyration: 14.74 Å; Cα contacts (8 Å, |Δi|>4): 66; chains: 1; bounding box: 29×45×32 Å

Mean predicted aligned error: 7.68 Å

Solvent-accessible surface area (backbone atoms only — not comparable to full-atom values): 6156 Å² total; per-residue (Å²): 135,81,83,72,78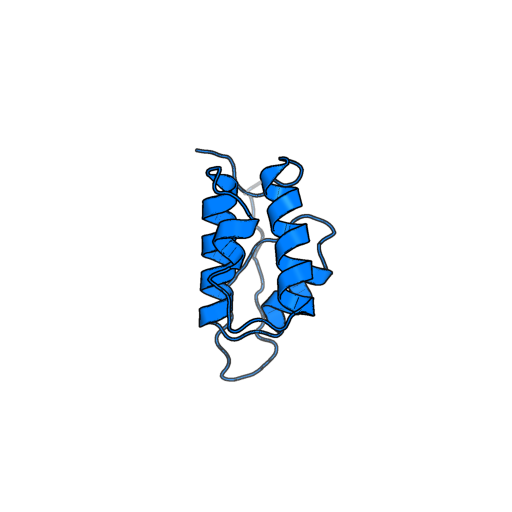,82,80,82,84,85,76,80,92,53,89,97,61,74,80,76,90,77,88,71,56,92,87,50,59,68,48,50,53,48,51,71,74,48,56,50,72,56,44,49,51,54,52,49,42,47,52,43,21,70,74,68,44,60,48,67,68,58,51,70,76,47,78,89,50,53,72,69,48,46,52,44,48,43,56,54,38,46,40,33,59,70,62,79,44,70,94,59,83,86,128

Foldseek 3Di:
DDDDPPDDDDDDPDPPADQDDDDAFVPLVPLVVLLVPDHPVLVVLLVVLLVVLLVPDDNVVSLVPVPVDDPSNSVSSSVRSVCSNVVVDPPDDDD